Protein AF-A0A7C5MTH4-F1 (afdb_monomer_lite)

Structure (mmCIF, N/CA/C/O backbone):
data_AF-A0A7C5MTH4-F1
#
_entry.id   AF-A0A7C5MTH4-F1
#
loop_
_atom_site.group_PDB
_atom_site.id
_atom_site.type_symbol
_atom_site.label_atom_id
_atom_site.label_alt_id
_atom_site.label_comp_id
_atom_site.label_asym_id
_atom_site.label_entity_id
_atom_site.label_seq_id
_atom_site.pdbx_PDB_ins_code
_atom_site.Cartn_x
_atom_site.Cartn_y
_atom_site.Cartn_z
_atom_site.occupancy
_atom_site.B_iso_or_equiv
_atom_site.auth_seq_id
_atom_site.auth_comp_id
_atom_site.auth_asym_id
_atom_site.auth_atom_id
_atom_site.pdbx_PDB_model_num
ATOM 1 N N . MET A 1 1 ? -13.344 -6.282 28.929 1.00 48.97 1 MET A N 1
ATOM 2 C CA . MET A 1 1 ? -14.121 -6.049 27.690 1.00 48.97 1 MET A CA 1
ATOM 3 C C . MET A 1 1 ? -13.525 -6.886 26.575 1.00 48.97 1 MET A C 1
ATOM 5 O O . MET A 1 1 ? -12.341 -6.754 26.295 1.00 48.97 1 MET A O 1
ATOM 9 N N . THR A 1 2 ? -14.298 -7.786 25.978 1.00 58.69 2 THR A N 1
ATOM 10 C CA . THR A 1 2 ? -13.871 -8.558 24.809 1.00 58.69 2 THR A CA 1
ATOM 11 C C . THR A 1 2 ? -13.931 -7.657 23.576 1.00 58.69 2 THR A C 1
ATOM 13 O O . THR A 1 2 ? -15.008 -7.257 23.152 1.00 58.69 2 THR A O 1
ATOM 16 N N . GLU A 1 3 ? -12.779 -7.293 23.005 1.00 64.62 3 GLU A N 1
ATOM 17 C CA . GLU A 1 3 ? -12.758 -6.633 21.689 1.00 64.62 3 GLU A CA 1
ATOM 18 C C . GLU A 1 3 ? -13.566 -7.457 20.670 1.00 64.62 3 GLU A C 1
ATOM 20 O O . GLU A 1 3 ? -13.317 -8.654 20.496 1.00 64.62 3 GLU A O 1
ATOM 25 N N . HIS A 1 4 ? -14.517 -6.811 19.993 1.00 84.12 4 HIS A N 1
ATOM 26 C CA . HIS A 1 4 ? -15.330 -7.443 18.960 1.00 84.12 4 HIS A CA 1
ATOM 27 C C . HIS A 1 4 ? -14.466 -7.903 17.775 1.00 84.12 4 HIS A C 1
ATOM 29 O O . HIS A 1 4 ? -13.534 -7.212 17.357 1.00 84.12 4 HIS A O 1
ATOM 35 N N . LEU A 1 5 ? -14.798 -9.066 17.204 1.00 90.12 5 LEU A N 1
ATOM 36 C CA . LEU A 1 5 ? -14.034 -9.703 16.123 1.00 90.12 5 LEU A CA 1
ATOM 37 C C . LEU A 1 5 ? -13.705 -8.760 14.942 1.00 90.12 5 LEU A C 1
ATOM 39 O O . LEU A 1 5 ? -12.541 -8.733 14.546 1.00 90.12 5 LEU A O 1
ATOM 43 N N . PRO A 1 6 ? -14.636 -7.936 14.408 1.00 92.00 6 PRO A N 1
ATOM 44 C CA . PRO A 1 6 ? -14.322 -7.029 13.298 1.00 92.00 6 PRO A CA 1
ATOM 45 C C . PRO A 1 6 ? -13.245 -5.995 13.637 1.00 92.00 6 PRO A C 1
ATOM 47 O O . PRO A 1 6 ? -12.410 -5.682 12.792 1.00 92.00 6 PRO A O 1
ATOM 50 N N . HIS A 1 7 ? -13.224 -5.501 14.880 1.00 92.12 7 HIS A N 1
ATOM 51 C CA . HIS A 1 7 ? -12.193 -4.572 15.335 1.00 92.12 7 HIS A CA 1
ATOM 52 C C . HIS A 1 7 ? -10.824 -5.260 15.365 1.00 92.12 7 HIS A C 1
ATOM 54 O O . HIS A 1 7 ? -9.868 -4.738 14.790 1.00 92.12 7 HIS A O 1
ATOM 60 N N . ARG A 1 8 ? -10.736 -6.468 15.936 1.00 93.38 8 ARG A N 1
ATOM 61 C CA . ARG A 1 8 ? -9.487 -7.251 15.935 1.00 93.38 8 ARG A CA 1
ATOM 62 C C . ARG A 1 8 ? -8.977 -7.501 14.522 1.00 93.38 8 ARG A C 1
ATOM 64 O O . ARG A 1 8 ? -7.798 -7.293 14.256 1.00 93.38 8 ARG A O 1
ATOM 71 N N . LEU A 1 9 ? -9.866 -7.901 13.612 1.00 96.19 9 LEU A N 1
ATOM 72 C CA . LEU A 1 9 ? -9.512 -8.149 12.215 1.00 96.19 9 LEU A CA 1
ATOM 73 C C . LEU A 1 9 ? -9.018 -6.879 11.517 1.00 96.19 9 LEU A C 1
ATOM 75 O O . LEU A 1 9 ? -8.016 -6.943 10.809 1.00 96.19 9 LEU A O 1
ATOM 79 N N . LEU A 1 10 ? -9.659 -5.726 11.743 1.00 95.94 10 LEU A N 1
ATOM 80 C CA . LEU A 1 10 ? -9.213 -4.449 11.180 1.00 95.94 10 LEU A CA 1
ATOM 81 C C . LEU A 1 10 ? -7.822 -4.086 11.697 1.00 95.94 10 LEU A C 1
ATOM 83 O O . LEU A 1 10 ? -6.934 -3.766 10.913 1.00 95.94 10 LEU A O 1
ATOM 87 N N . LYS A 1 11 ? -7.617 -4.198 13.009 1.00 96.38 11 LYS A N 1
ATOM 88 C CA . LYS A 1 11 ? -6.342 -3.908 13.663 1.00 96.38 11 LYS A CA 1
ATOM 89 C C . LYS A 1 11 ? -5.215 -4.800 13.146 1.00 96.38 11 LYS A C 1
ATOM 91 O O . LYS A 1 11 ? -4.170 -4.282 12.764 1.00 96.38 11 LYS A O 1
ATOM 96 N N . ILE A 1 12 ? -5.437 -6.114 13.081 1.00 97.25 12 ILE A N 1
ATOM 97 C CA . ILE A 1 12 ? -4.463 -7.074 12.539 1.00 97.25 12 ILE A CA 1
ATOM 98 C C . ILE A 1 12 ? -4.166 -6.752 11.074 1.00 97.25 12 ILE A C 1
ATOM 100 O O . ILE A 1 12 ? -3.002 -6.641 10.709 1.00 97.25 12 ILE A O 1
ATOM 104 N N . THR A 1 13 ? -5.200 -6.521 10.259 1.00 97.38 13 THR A N 1
ATOM 105 C CA . THR A 1 13 ? -5.041 -6.186 8.834 1.00 97.38 13 THR A CA 1
ATOM 106 C C . THR A 1 13 ? -4.178 -4.936 8.648 1.00 97.38 13 THR A C 1
ATOM 108 O O . THR A 1 13 ? -3.268 -4.938 7.823 1.00 97.38 13 THR A O 1
ATOM 111 N N . LEU A 1 14 ? -4.418 -3.877 9.431 1.00 97.44 14 LEU A N 1
ATOM 112 C CA . LEU A 1 14 ? -3.634 -2.643 9.350 1.00 97.44 14 LEU A CA 1
ATOM 113 C C . LEU A 1 14 ? -2.191 -2.850 9.834 1.00 97.44 14 LEU A C 1
ATOM 115 O O . LEU A 1 14 ? -1.268 -2.379 9.180 1.00 97.44 14 LEU A O 1
ATOM 119 N N . TRP A 1 15 ? -1.956 -3.602 10.914 1.00 98.25 15 TRP A N 1
ATOM 120 C CA . TRP A 1 15 ? -0.588 -3.928 11.345 1.00 98.25 15 TRP A CA 1
ATOM 121 C C . TRP A 1 15 ? 0.172 -4.769 10.316 1.00 98.25 15 TRP A C 1
ATOM 123 O O . TRP A 1 15 ? 1.335 -4.480 10.033 1.00 98.25 15 TRP A O 1
ATOM 133 N N . SER A 1 16 ? -0.479 -5.761 9.705 1.00 97.69 16 SER A N 1
ATOM 134 C CA . SER A 1 16 ? 0.101 -6.540 8.607 1.00 97.69 16 SER A CA 1
ATOM 135 C C . SER A 1 16 ? 0.430 -5.658 7.403 1.00 97.69 16 SER A C 1
ATOM 137 O O . SER A 1 16 ? 1.495 -5.807 6.810 1.00 97.69 16 SER A O 1
ATOM 139 N N . LEU A 1 17 ? -0.438 -4.700 7.069 1.00 96.81 17 LEU A N 1
ATOM 140 C CA . LEU A 1 17 ? -0.203 -3.754 5.982 1.00 96.81 17 LEU A CA 1
ATOM 141 C C . LEU A 1 17 ? 0.952 -2.786 6.290 1.00 96.81 17 LEU A C 1
ATOM 143 O O . LEU A 1 17 ? 1.765 -2.506 5.412 1.00 96.81 17 LEU A O 1
ATOM 147 N N . ALA A 1 18 ? 1.076 -2.319 7.533 1.00 98.12 18 ALA A N 1
ATOM 148 C CA . ALA A 1 18 ? 2.213 -1.509 7.965 1.00 98.12 18 ALA A CA 1
ATOM 149 C C . ALA A 1 18 ? 3.537 -2.278 7.828 1.00 98.12 18 ALA A C 1
ATOM 151 O O . ALA A 1 18 ? 4.502 -1.755 7.272 1.00 98.12 18 ALA A O 1
ATOM 152 N N . ALA A 1 19 ? 3.565 -3.540 8.269 1.00 98.25 19 ALA A N 1
ATOM 153 C CA . ALA A 1 19 ? 4.727 -4.410 8.104 1.00 98.25 19 ALA A CA 1
ATOM 154 C C . ALA A 1 19 ? 5.051 -4.654 6.621 1.00 98.25 19 ALA A C 1
ATOM 156 O O . ALA A 1 19 ? 6.212 -4.590 6.228 1.00 98.25 19 ALA A O 1
ATOM 157 N N . TYR A 1 20 ? 4.037 -4.865 5.781 1.00 96.31 20 TYR A N 1
ATOM 158 C CA . TYR A 1 20 ? 4.211 -5.017 4.337 1.00 96.31 20 TYR A CA 1
ATOM 159 C C . TYR A 1 20 ? 4.858 -3.782 3.691 1.00 96.31 20 TYR A C 1
ATOM 161 O O . TYR A 1 20 ? 5.833 -3.923 2.957 1.00 96.31 20 TYR A O 1
ATOM 169 N N . PHE A 1 21 ? 4.396 -2.568 4.007 1.00 97.25 21 PHE A N 1
ATOM 170 C CA . PHE A 1 21 ? 5.015 -1.342 3.490 1.00 97.25 21 PHE A CA 1
ATOM 171 C C . PHE A 1 21 ? 6.439 -1.120 4.008 1.00 97.25 21 PHE A C 1
ATOM 173 O O . PHE A 1 21 ? 7.292 -0.637 3.264 1.00 97.25 21 PHE A O 1
ATOM 180 N N . LEU A 1 22 ? 6.729 -1.524 5.248 1.00 98.19 22 LEU A N 1
ATOM 181 C CA . LEU A 1 22 ? 8.096 -1.518 5.764 1.00 98.19 22 LEU A CA 1
ATOM 182 C C . LEU A 1 22 ? 8.992 -2.470 4.957 1.00 98.19 22 LEU A C 1
ATOM 184 O O . LEU A 1 22 ? 10.107 -2.104 4.597 1.00 98.19 22 LEU A O 1
ATOM 188 N N . LEU A 1 23 ? 8.500 -3.663 4.620 1.00 97.19 23 LEU A N 1
ATOM 189 C CA . LEU A 1 23 ? 9.234 -4.617 3.787 1.00 97.19 23 LEU A CA 1
ATOM 190 C C . LEU A 1 23 ? 9.439 -4.104 2.356 1.00 97.19 23 LEU A C 1
ATOM 192 O O . LEU A 1 23 ? 10.537 -4.256 1.831 1.00 97.19 23 LEU A O 1
ATOM 196 N N . ILE A 1 24 ? 8.444 -3.441 1.752 1.00 96.06 24 ILE A N 1
ATOM 197 C CA . ILE A 1 24 ? 8.609 -2.743 0.462 1.00 96.06 24 ILE A CA 1
ATOM 198 C C . ILE A 1 24 ? 9.723 -1.700 0.566 1.00 96.06 24 ILE A C 1
ATOM 200 O O . ILE A 1 24 ? 10.617 -1.648 -0.278 1.00 96.06 24 ILE A O 1
ATOM 204 N N . SER A 1 25 ? 9.696 -0.879 1.619 1.00 97.19 25 SER A N 1
ATOM 205 C CA . SER A 1 25 ? 10.720 0.139 1.853 1.00 97.19 25 SER A CA 1
ATOM 206 C C . SER A 1 25 ? 12.120 -0.471 1.898 1.00 97.19 25 SER A C 1
ATOM 208 O O . SER A 1 25 ? 13.043 0.059 1.274 1.00 97.19 25 SER A O 1
ATOM 210 N N . LEU A 1 26 ? 12.275 -1.587 2.615 1.00 97.12 26 LEU A N 1
ATOM 211 C CA . LEU A 1 26 ? 13.540 -2.309 2.715 1.00 97.12 26 LEU A CA 1
ATOM 212 C C . LEU A 1 26 ? 13.962 -2.922 1.373 1.00 97.12 26 LEU A C 1
ATOM 214 O O . LEU A 1 26 ? 15.122 -2.792 1.001 1.00 97.12 26 LEU A O 1
ATOM 218 N N . ALA A 1 27 ? 13.033 -3.517 0.623 1.00 95.44 27 ALA A N 1
ATOM 219 C CA . ALA A 1 27 ? 13.315 -4.098 -0.687 1.00 95.44 27 ALA A CA 1
ATOM 220 C C . ALA A 1 27 ? 13.801 -3.045 -1.699 1.00 95.44 27 ALA A C 1
ATOM 222 O O . ALA A 1 27 ? 14.762 -3.289 -2.428 1.00 95.44 27 ALA A O 1
ATOM 223 N N . HIS A 1 28 ? 13.192 -1.856 -1.721 1.00 95.25 28 HIS A N 1
ATOM 224 C CA . HIS A 1 28 ? 13.622 -0.783 -2.620 1.00 95.25 28 HIS A CA 1
ATOM 225 C C . HIS A 1 28 ? 14.962 -0.160 -2.200 1.00 95.25 28 HIS A C 1
ATOM 227 O O . HIS A 1 28 ? 15.810 0.063 -3.061 1.00 95.25 28 HIS A O 1
ATOM 233 N N . ILE A 1 29 ? 15.222 0.075 -0.904 1.00 95.50 29 ILE A N 1
ATOM 234 C CA . ILE A 1 29 ? 16.518 0.653 -0.491 1.00 95.50 29 ILE A CA 1
ATOM 235 C C . ILE A 1 29 ? 17.686 -0.314 -0.719 1.00 95.50 29 ILE A C 1
ATOM 237 O O . ILE A 1 29 ? 18.796 0.132 -1.006 1.00 95.50 29 ILE A O 1
ATOM 241 N N . SER A 1 30 ? 17.440 -1.626 -0.626 1.00 94.38 30 SER A N 1
ATOM 242 C CA . SER A 1 30 ? 18.433 -2.664 -0.917 1.00 94.38 30 SER A CA 1
ATOM 243 C C . SER A 1 30 ? 18.526 -3.027 -2.403 1.00 94.38 30 SER A C 1
ATOM 245 O O . SER A 1 30 ? 19.405 -3.802 -2.777 1.00 94.38 30 SER A O 1
ATOM 247 N N . GLY A 1 31 ? 17.625 -2.517 -3.252 1.00 90.19 31 GLY A N 1
ATOM 248 C CA . GLY A 1 31 ? 17.533 -2.890 -4.668 1.00 90.19 31 GLY A CA 1
ATOM 249 C C . GLY A 1 31 ? 17.114 -4.349 -4.900 1.00 90.19 31 GLY A C 1
ATOM 250 O O . GLY A 1 31 ? 17.376 -4.913 -5.961 1.00 90.19 31 GLY A O 1
ATOM 251 N N . THR A 1 32 ? 16.494 -4.998 -3.910 1.00 90.88 32 THR A N 1
ATOM 252 C CA . THR A 1 32 ? 16.091 -6.405 -3.998 1.00 90.88 32 THR A CA 1
ATOM 253 C C . THR A 1 32 ? 14.748 -6.535 -4.716 1.00 90.88 32 THR A C 1
ATOM 255 O O . THR A 1 32 ? 13.689 -6.313 -4.134 1.00 90.88 32 THR A O 1
ATOM 258 N N . LYS A 1 33 ? 14.787 -6.957 -5.983 1.00 87.75 33 LYS A N 1
ATOM 259 C CA . LYS A 1 33 ? 13.614 -7.116 -6.859 1.00 87.75 33 LYS A CA 1
ATOM 260 C C . LYS A 1 33 ? 12.820 -8.395 -6.567 1.00 87.75 33 LYS A C 1
ATOM 262 O O . LYS A 1 33 ? 12.785 -9.324 -7.371 1.00 87.75 33 LYS A O 1
ATOM 267 N N . LEU A 1 34 ? 12.193 -8.453 -5.394 1.00 86.12 34 LEU A N 1
ATOM 268 C CA . LEU A 1 34 ? 11.284 -9.540 -5.027 1.00 86.12 34 LEU A CA 1
ATOM 269 C C . LEU A 1 34 ? 9.871 -9.263 -5.561 1.00 86.12 34 LEU A C 1
ATOM 271 O O . LEU A 1 34 ? 9.335 -8.179 -5.306 1.00 86.12 34 LEU A O 1
ATOM 275 N N . PRO A 1 35 ? 9.223 -10.234 -6.234 1.00 83.00 35 PRO A N 1
ATOM 276 C CA . PRO A 1 35 ? 7.805 -10.134 -6.556 1.00 83.00 35 PRO A CA 1
ATOM 277 C C . PRO A 1 35 ? 6.985 -9.793 -5.302 1.00 83.00 35 PRO A C 1
ATOM 279 O O . PRO A 1 35 ? 7.300 -10.258 -4.207 1.00 83.00 35 PRO A O 1
ATOM 282 N N . LEU A 1 36 ? 5.933 -8.986 -5.464 1.00 81.19 36 LEU A N 1
ATOM 283 C CA . LEU A 1 36 ? 5.073 -8.429 -4.401 1.00 81.19 36 LEU A CA 1
ATOM 284 C C . LEU A 1 36 ? 5.705 -7.322 -3.545 1.00 81.19 36 LEU A C 1
ATOM 286 O O . LEU A 1 36 ? 5.019 -6.349 -3.254 1.00 81.19 36 LEU A O 1
ATOM 290 N N . LEU A 1 37 ? 6.977 -7.429 -3.159 1.00 82.75 37 LEU A N 1
ATOM 291 C CA . LEU A 1 37 ? 7.651 -6.399 -2.348 1.00 82.75 37 LEU A CA 1
ATOM 292 C C . LEU A 1 37 ? 8.271 -5.273 -3.182 1.00 82.75 37 LEU A C 1
ATOM 294 O O . LEU A 1 37 ? 8.647 -4.240 -2.638 1.00 82.75 37 LEU A O 1
ATOM 298 N N . PHE A 1 38 ? 8.358 -5.466 -4.494 1.00 82.12 38 PHE A N 1
ATOM 299 C CA . PHE A 1 38 ? 8.877 -4.489 -5.435 1.00 82.12 38 PHE A CA 1
ATOM 300 C C . PHE A 1 38 ? 7.813 -4.246 -6.508 1.00 82.12 38 PHE A C 1
ATOM 302 O O . PHE A 1 38 ? 7.428 -5.158 -7.244 1.00 82.12 38 PHE A O 1
ATOM 309 N N . VAL A 1 39 ? 7.270 -3.030 -6.559 1.00 77.50 39 VAL A N 1
ATOM 310 C CA . VAL A 1 39 ? 6.258 -2.676 -7.566 1.00 77.50 39 VAL A CA 1
ATOM 311 C C . VAL A 1 39 ? 6.949 -2.626 -8.926 1.00 77.50 39 VAL A C 1
ATOM 313 O O . VAL A 1 39 ? 8.007 -2.015 -9.042 1.00 77.50 39 VAL A O 1
ATOM 316 N N . TYR A 1 40 ? 6.372 -3.284 -9.935 1.00 85.25 40 TYR A N 1
ATOM 317 C CA . TYR A 1 40 ? 6.996 -3.430 -11.256 1.00 85.25 40 TYR A CA 1
ATOM 318 C C . TYR A 1 40 ? 8.388 -4.086 -11.192 1.00 85.25 40 TYR A C 1
ATOM 320 O O . TYR A 1 40 ? 9.345 -3.611 -11.795 1.00 85.25 40 TYR A O 1
ATOM 328 N N . PHE A 1 41 ? 8.517 -5.174 -10.425 1.00 84.62 41 PHE A N 1
ATOM 329 C CA . PHE A 1 41 ? 9.800 -5.823 -10.121 1.00 84.62 41 PHE A CA 1
ATOM 330 C C . PHE A 1 41 ? 10.650 -6.215 -11.344 1.00 84.62 41 PHE A C 1
ATOM 332 O O . PHE A 1 41 ? 11.875 -6.216 -11.246 1.00 84.62 41 PHE A O 1
ATOM 339 N N . ASP A 1 42 ? 10.038 -6.536 -12.486 1.00 87.25 42 ASP A N 1
ATOM 340 C CA . ASP A 1 42 ? 10.715 -6.868 -13.748 1.00 87.25 42 ASP A CA 1
ATOM 341 C C . ASP A 1 42 ? 10.841 -5.672 -14.714 1.00 87.25 42 ASP A C 1
ATOM 343 O O . ASP A 1 42 ? 11.381 -5.820 -15.808 1.00 87.25 42 ASP A O 1
ATOM 347 N N . VAL A 1 43 ? 10.452 -4.463 -14.288 1.00 89.81 43 VAL A N 1
ATOM 348 C CA . VAL A 1 43 ? 10.714 -3.208 -15.007 1.00 89.81 43 VAL A CA 1
ATOM 349 C C . VAL A 1 43 ? 12.045 -2.600 -14.532 1.00 89.81 43 VAL A C 1
ATOM 351 O O . VAL A 1 43 ? 12.340 -2.585 -13.327 1.00 89.81 43 VAL A O 1
ATOM 354 N N . PRO A 1 44 ? 12.904 -2.106 -15.444 1.00 90.19 44 PRO A N 1
ATOM 355 C CA . PRO A 1 44 ? 14.112 -1.377 -15.069 1.00 90.19 44 PRO A CA 1
ATOM 356 C C . PRO A 1 44 ? 13.798 -0.126 -14.231 1.00 90.19 44 PRO A C 1
ATOM 358 O O . PRO A 1 44 ? 12.923 0.663 -14.578 1.00 90.19 44 PRO A O 1
ATOM 361 N N . SER A 1 45 ? 14.544 0.073 -13.143 1.00 90.62 45 SER A N 1
ATOM 362 C CA . SER A 1 45 ? 14.438 1.226 -12.241 1.00 90.62 45 SER A CA 1
ATOM 363 C C . SER A 1 45 ? 15.828 1.802 -11.982 1.00 90.62 45 SER A C 1
ATOM 365 O O . SER A 1 45 ? 16.834 1.090 -12.029 1.00 90.62 45 SER A O 1
ATOM 367 N N . THR A 1 46 ? 15.900 3.106 -11.724 1.00 93.12 46 THR A N 1
ATOM 368 C CA . THR A 1 46 ? 17.141 3.749 -11.274 1.00 93.12 46 THR A CA 1
ATOM 369 C C . THR A 1 46 ? 17.239 3.719 -9.751 1.00 93.12 46 THR A C 1
ATOM 371 O O . THR A 1 46 ? 16.235 3.830 -9.050 1.00 93.12 46 THR A O 1
ATOM 374 N N . VAL A 1 47 ? 18.466 3.697 -9.219 1.00 94.62 47 VAL A N 1
ATOM 375 C CA . VAL A 1 47 ? 18.719 3.769 -7.764 1.00 94.62 47 VAL A CA 1
ATOM 376 C C . VAL A 1 47 ? 18.058 4.997 -7.125 1.00 94.62 47 VAL A C 1
ATOM 378 O O . VAL A 1 47 ? 17.603 4.949 -5.984 1.00 94.62 47 VAL A O 1
ATOM 381 N N . TYR A 1 48 ? 17.994 6.115 -7.852 1.00 95.69 48 TYR A N 1
ATOM 382 C CA . TYR A 1 48 ? 17.323 7.324 -7.383 1.00 95.69 48 TYR A CA 1
ATOM 383 C C . TYR A 1 48 ? 15.810 7.119 -7.216 1.00 95.69 48 TYR A C 1
ATOM 385 O O . TYR A 1 48 ? 15.264 7.467 -6.169 1.00 95.69 48 TYR A O 1
ATOM 393 N N . GLN A 1 49 ? 15.147 6.506 -8.202 1.00 93.31 49 GLN A N 1
ATOM 394 C CA . GLN A 1 49 ? 13.722 6.167 -8.118 1.00 93.31 49 GLN A CA 1
ATOM 395 C C . GLN A 1 49 ? 13.445 5.209 -6.958 1.00 93.31 49 GLN A C 1
ATOM 397 O O . GLN A 1 49 ? 12.519 5.442 -6.185 1.00 93.31 49 GLN A O 1
ATOM 402 N N . ASP A 1 50 ? 14.283 4.190 -6.777 1.00 94.69 50 ASP A N 1
ATOM 403 C CA . ASP A 1 50 ? 14.109 3.217 -5.697 1.00 94.69 50 ASP A CA 1
ATOM 404 C C . ASP A 1 50 ? 14.253 3.850 -4.308 1.00 94.69 50 ASP A C 1
ATOM 406 O O . ASP A 1 50 ? 13.470 3.559 -3.405 1.00 94.69 50 ASP A O 1
ATOM 410 N N . ARG A 1 51 ? 15.169 4.809 -4.131 1.00 96.12 51 ARG A N 1
ATOM 411 C CA . ARG A 1 51 ? 15.271 5.584 -2.881 1.00 96.12 51 ARG A CA 1
ATOM 412 C C . ARG A 1 51 ? 14.010 6.398 -2.597 1.00 96.12 51 ARG A C 1
ATOM 414 O O . ARG A 1 51 ? 13.578 6.461 -1.448 1.00 96.12 51 ARG A O 1
ATOM 421 N N . ILE A 1 52 ? 13.413 7.000 -3.625 1.00 96.31 52 ILE A N 1
ATOM 422 C CA . ILE A 1 52 ? 12.155 7.745 -3.490 1.00 96.31 52 ILE A CA 1
ATOM 423 C C . ILE A 1 52 ? 11.016 6.803 -3.090 1.00 96.31 52 ILE A C 1
ATOM 425 O O . ILE A 1 52 ? 10.288 7.094 -2.141 1.00 96.31 52 ILE A O 1
ATOM 429 N N . ILE A 1 53 ? 10.874 5.665 -3.776 1.00 94.56 53 ILE A N 1
ATOM 430 C CA . ILE A 1 53 ? 9.832 4.678 -3.464 1.00 94.56 53 ILE A CA 1
ATOM 431 C C . ILE A 1 53 ? 10.017 4.147 -2.043 1.00 94.56 53 ILE A C 1
ATOM 433 O O . ILE A 1 53 ? 9.047 4.071 -1.294 1.00 94.56 53 ILE A O 1
ATOM 437 N N . SER A 1 54 ? 11.256 3.854 -1.643 1.00 96.69 54 SER A N 1
ATOM 438 C CA . SER A 1 54 ? 11.583 3.430 -0.284 1.00 96.69 54 SER A CA 1
ATOM 439 C C . SER A 1 54 ? 11.145 4.462 0.758 1.00 96.69 54 SER A C 1
ATOM 441 O O . SER A 1 54 ? 10.404 4.129 1.683 1.00 96.69 54 SER A O 1
ATOM 443 N N . PHE A 1 55 ? 11.509 5.734 0.566 1.00 97.75 55 PHE A N 1
ATOM 444 C CA . PHE A 1 55 ? 11.111 6.823 1.459 1.00 97.75 55 PHE A CA 1
ATOM 445 C C . PHE A 1 55 ? 9.584 6.937 1.597 1.00 97.75 55 PHE A C 1
ATOM 447 O O . PHE A 1 55 ? 9.064 7.016 2.712 1.00 97.75 55 PHE A O 1
ATOM 454 N N . PHE A 1 56 ? 8.846 6.885 0.483 1.00 96.75 56 PHE A N 1
ATOM 455 C CA . PHE A 1 56 ? 7.384 6.929 0.523 1.00 96.75 56 PHE A CA 1
ATOM 456 C C . PHE A 1 56 ? 6.774 5.684 1.171 1.00 96.75 56 PHE A C 1
ATOM 458 O O . PHE A 1 56 ? 5.849 5.815 1.972 1.00 96.75 56 PHE A O 1
ATOM 465 N N . ALA A 1 57 ? 7.283 4.487 0.870 1.00 96.88 57 AL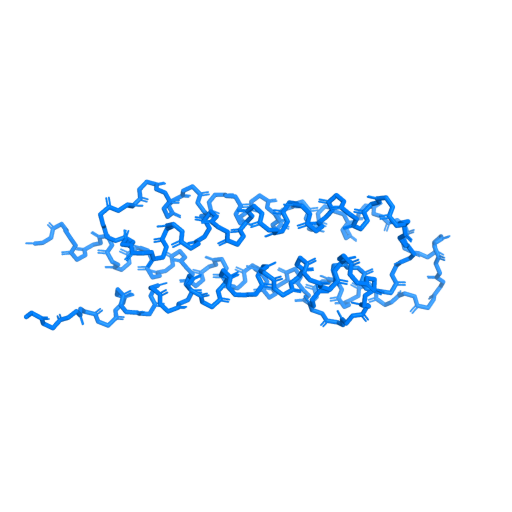A A N 1
ATOM 466 C CA . ALA A 1 57 ? 6.817 3.237 1.466 1.00 96.88 57 ALA A CA 1
ATOM 467 C C . ALA A 1 57 ? 7.039 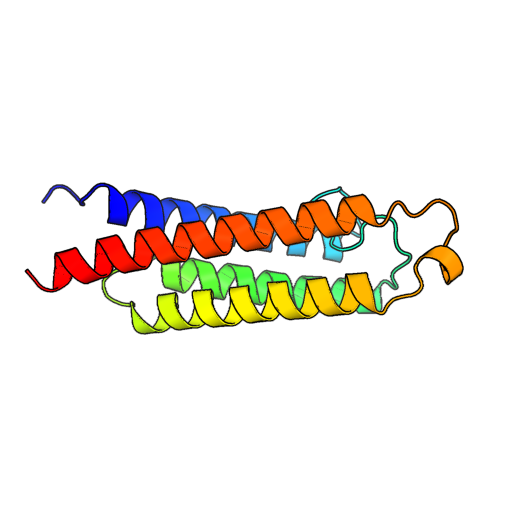3.218 2.986 1.00 96.88 57 ALA A C 1
ATOM 469 O O . ALA A 1 57 ? 6.158 2.791 3.731 1.00 96.88 57 ALA A O 1
ATOM 470 N N . LEU A 1 58 ? 8.158 3.764 3.469 1.00 98.31 58 LEU A N 1
ATOM 471 C CA . LEU A 1 58 ? 8.397 3.941 4.900 1.00 98.31 58 LEU A CA 1
ATOM 472 C C . LEU A 1 58 ? 7.366 4.889 5.528 1.00 98.31 58 LEU A C 1
ATOM 474 O O . LEU A 1 58 ? 6.800 4.585 6.579 1.00 98.31 58 LEU A O 1
ATOM 478 N N . GLY A 1 59 ? 7.075 6.010 4.862 1.00 97.56 59 GLY A N 1
ATOM 479 C CA . GLY A 1 59 ? 6.006 6.925 5.269 1.00 97.56 59 GLY A CA 1
ATOM 480 C C . GLY A 1 59 ? 4.645 6.225 5.362 1.00 97.56 59 GLY A C 1
ATOM 481 O O . GLY A 1 59 ? 3.944 6.371 6.365 1.00 97.56 59 GLY A O 1
ATOM 482 N N . TRP A 1 60 ? 4.306 5.394 4.371 1.00 96.38 60 TRP A N 1
ATOM 483 C CA . TRP A 1 60 ? 3.100 4.560 4.382 1.00 96.38 60 TRP A CA 1
ATOM 484 C C . TRP A 1 60 ? 3.072 3.582 5.554 1.00 96.38 60 TRP A C 1
ATOM 486 O O . TRP A 1 60 ? 2.039 3.465 6.213 1.00 96.38 60 TRP A O 1
ATOM 496 N N . ALA A 1 61 ? 4.192 2.925 5.862 1.00 98.12 61 ALA A N 1
ATOM 497 C CA . ALA A 1 61 ? 4.284 1.999 6.986 1.00 98.12 61 ALA A CA 1
ATOM 498 C C . ALA A 1 61 ? 3.898 2.682 8.309 1.00 98.12 61 ALA A C 1
ATOM 500 O O . ALA A 1 61 ? 3.040 2.184 9.039 1.00 98.12 61 ALA A O 1
ATOM 501 N N . PHE A 1 62 ? 4.459 3.863 8.588 1.00 98.00 62 PHE A N 1
ATOM 502 C CA . PHE A 1 62 ? 4.143 4.623 9.801 1.00 98.00 62 PHE A CA 1
ATOM 503 C C . PHE A 1 62 ? 2.734 5.221 9.796 1.00 98.00 62 PHE A C 1
ATOM 505 O O . PHE A 1 62 ? 2.065 5.238 10.835 1.00 98.00 62 PHE A O 1
ATOM 512 N N . PHE A 1 63 ? 2.254 5.681 8.640 1.00 96.25 63 PHE A N 1
ATOM 513 C CA . PHE A 1 63 ? 0.899 6.207 8.504 1.00 96.25 63 PHE A CA 1
ATOM 514 C C . PHE A 1 63 ? -0.150 5.125 8.801 1.00 96.25 63 PHE A C 1
ATOM 516 O O . PHE A 1 63 ? -1.058 5.337 9.610 1.00 96.25 63 PHE A O 1
ATOM 523 N N . VAL A 1 64 ? 0.027 3.925 8.239 1.00 97.00 64 VAL A N 1
ATOM 524 C CA . VAL A 1 64 ? -0.836 2.767 8.506 1.00 97.00 64 VAL A CA 1
ATOM 525 C C . VAL A 1 64 ? -0.698 2.305 9.960 1.00 97.00 64 VAL A C 1
ATOM 527 O O . VAL A 1 64 ? -1.715 2.069 10.611 1.00 97.00 64 VAL A O 1
ATOM 530 N N . ALA A 1 65 ? 0.522 2.226 10.505 1.00 97.81 65 ALA A N 1
ATOM 531 C CA . ALA A 1 65 ? 0.760 1.827 11.897 1.00 97.81 65 ALA A CA 1
ATOM 532 C C . ALA A 1 65 ? 0.065 2.765 12.898 1.00 97.81 65 ALA A C 1
ATOM 534 O O . ALA A 1 65 ? -0.523 2.309 13.881 1.00 97.81 65 ALA A O 1
ATOM 535 N N . THR A 1 66 ? 0.066 4.073 12.623 1.00 96.38 66 THR A N 1
ATOM 536 C CA . THR A 1 66 ? -0.674 5.060 13.425 1.00 96.38 66 THR A CA 1
ATOM 537 C C . THR A 1 66 ? -2.172 4.756 13.425 1.00 96.38 66 THR A C 1
ATOM 539 O O . THR A 1 66 ? -2.792 4.727 14.488 1.00 96.38 66 THR A O 1
ATOM 542 N N . GLY A 1 67 ? -2.744 4.444 12.257 1.00 94.12 67 GLY A N 1
ATOM 543 C CA . GLY A 1 67 ? -4.139 4.008 12.138 1.00 94.12 67 GLY A CA 1
ATOM 544 C C . GLY A 1 67 ? -4.427 2.663 12.814 1.00 94.12 67 GLY A C 1
ATOM 545 O O . GLY A 1 67 ? -5.522 2.459 13.331 1.00 94.12 67 GLY A O 1
ATOM 546 N N . ALA A 1 68 ? -3.444 1.761 12.854 1.00 95.50 68 ALA A N 1
ATOM 547 C CA . ALA A 1 68 ? -3.552 0.433 13.453 1.00 95.50 68 ALA A CA 1
ATOM 548 C C . ALA A 1 68 ? -3.497 0.440 14.991 1.00 95.50 68 ALA A C 1
ATOM 550 O O . ALA A 1 68 ? -3.969 -0.503 15.632 1.00 95.50 68 ALA A O 1
ATOM 551 N N . LYS A 1 69 ? -2.906 1.473 15.606 1.00 94.56 69 LYS A N 1
ATOM 552 C CA . LYS A 1 69 ? -2.747 1.559 17.068 1.00 94.56 69 LYS A CA 1
ATOM 553 C C . LYS A 1 69 ? -4.100 1.557 17.783 1.00 94.56 69 LYS A C 1
ATOM 555 O O . LYS A 1 69 ? -4.302 0.763 18.703 1.00 94.56 69 LYS A O 1
ATOM 560 N N . ASP A 1 70 ? -5.015 2.403 17.315 1.00 90.31 70 ASP A N 1
ATOM 561 C CA . ASP A 1 70 ? -6.399 2.473 17.787 1.00 90.31 70 ASP A CA 1
ATOM 562 C C . ASP A 1 70 ? -7.349 2.869 16.636 1.00 90.31 70 ASP A C 1
ATOM 564 O O . ASP A 1 70 ? -7.662 4.052 16.460 1.00 90.31 70 ASP A O 1
ATOM 568 N N . PRO A 1 71 ? -7.794 1.895 15.819 1.00 89.44 71 PRO A N 1
ATOM 569 C CA . PRO A 1 71 ? -8.650 2.159 14.663 1.00 89.44 71 PRO A CA 1
ATOM 570 C C . PRO A 1 71 ? -10.024 2.734 15.034 1.00 89.44 71 PRO A C 1
ATOM 572 O O . PRO A 1 71 ? -10.606 3.478 14.244 1.00 89.44 71 PRO A O 1
ATOM 575 N N . LEU A 1 72 ? -10.544 2.394 16.221 1.00 87.56 72 LEU A N 1
ATOM 576 C CA . LEU A 1 72 ? -11.856 2.832 16.701 1.00 87.56 72 LEU A CA 1
ATOM 577 C C . LEU A 1 72 ? -11.859 4.313 17.068 1.00 87.56 72 LEU A C 1
ATOM 579 O O . LEU A 1 72 ? -12.744 5.049 16.637 1.00 87.56 72 LEU A O 1
ATOM 583 N N . SER A 1 73 ? -10.850 4.761 17.811 1.00 88.31 73 SER A N 1
ATOM 584 C CA . SER A 1 73 ? -10.731 6.174 18.182 1.00 88.31 73 SER A CA 1
ATOM 585 C C . SER A 1 73 ? -10.323 7.058 16.997 1.00 88.31 73 SER A C 1
ATOM 587 O O . SER A 1 73 ? -10.488 8.274 17.046 1.00 88.31 73 SER A O 1
ATOM 589 N N . ASN A 1 74 ? -9.824 6.464 15.905 1.00 89.69 74 ASN A N 1
ATOM 590 C CA . ASN A 1 74 ? -9.262 7.178 14.756 1.00 89.69 74 ASN A CA 1
ATOM 591 C C . ASN A 1 74 ? -9.975 6.862 13.426 1.00 89.69 74 ASN A C 1
ATOM 593 O O . ASN A 1 74 ? -9.337 6.753 12.377 1.00 89.69 74 ASN A O 1
ATOM 597 N N . LEU A 1 75 ? -11.311 6.767 13.417 1.00 90.69 75 LEU A N 1
ATOM 598 C CA . LEU A 1 75 ? -12.086 6.461 12.198 1.00 90.69 75 LEU A CA 1
ATOM 599 C C . LEU A 1 75 ? -11.811 7.415 11.023 1.00 90.69 75 LEU A C 1
ATOM 601 O O . LEU A 1 75 ? -11.901 7.002 9.865 1.00 90.69 75 LEU A O 1
ATOM 605 N N . ALA A 1 76 ? -11.490 8.685 11.294 1.00 93.50 76 ALA A N 1
ATOM 606 C CA . ALA A 1 76 ? -11.128 9.652 10.257 1.00 93.50 76 ALA A CA 1
ATOM 607 C C . ALA A 1 76 ? -9.812 9.275 9.556 1.00 93.50 76 ALA A C 1
ATOM 609 O O . ALA A 1 76 ? -9.731 9.353 8.330 1.00 93.50 76 ALA A O 1
ATOM 610 N N . LEU A 1 77 ? -8.824 8.806 10.321 1.00 95.06 77 LEU A N 1
ATOM 611 C CA . LEU A 1 77 ? -7.541 8.333 9.808 1.00 95.06 77 LEU A CA 1
ATOM 612 C C . LEU A 1 77 ? -7.710 7.040 9.005 1.00 95.06 77 LEU A C 1
ATOM 614 O O . LEU A 1 77 ? -7.196 6.940 7.896 1.00 95.06 77 LEU A O 1
ATOM 618 N N . VAL A 1 78 ? -8.504 6.084 9.503 1.00 95.38 78 VAL A N 1
ATOM 619 C CA . VAL A 1 78 ? -8.820 4.849 8.758 1.00 95.38 78 VAL A CA 1
ATOM 620 C C . VAL A 1 78 ? -9.541 5.165 7.443 1.00 95.38 78 VAL A C 1
ATOM 622 O O . VAL A 1 78 ? -9.246 4.569 6.410 1.00 95.38 78 VAL A O 1
ATOM 625 N N . ARG A 1 79 ? -10.440 6.155 7.435 1.00 96.38 79 ARG A N 1
ATOM 626 C CA . ARG A 1 79 ? -11.085 6.629 6.203 1.00 96.38 79 ARG A CA 1
ATOM 627 C C . ARG A 1 79 ? -10.085 7.262 5.230 1.00 96.38 79 ARG A C 1
ATOM 629 O O . ARG A 1 79 ? -10.199 7.022 4.032 1.00 96.38 79 ARG A O 1
ATOM 636 N N . ALA A 1 80 ? -9.123 8.043 5.723 1.00 96.88 80 ALA A N 1
ATOM 637 C CA . ALA A 1 80 ? -8.059 8.606 4.892 1.00 96.88 80 ALA A CA 1
ATOM 638 C C . ALA A 1 80 ? -7.178 7.504 4.279 1.00 96.88 80 ALA A C 1
ATOM 640 O O . ALA A 1 80 ? -6.916 7.549 3.082 1.00 96.88 80 ALA A O 1
ATOM 641 N N . LEU A 1 81 ? -6.824 6.476 5.062 1.00 96.75 81 LEU A N 1
ATOM 642 C CA . LEU A 1 81 ? -6.096 5.288 4.597 1.00 96.75 81 LEU A CA 1
ATOM 643 C C . LEU A 1 81 ? -6.842 4.546 3.477 1.00 96.75 81 LEU A C 1
ATOM 645 O O . LEU A 1 81 ? -6.242 4.164 2.474 1.00 96.75 81 LEU A O 1
ATOM 649 N N . ILE A 1 82 ? -8.160 4.370 3.619 1.00 97.56 82 ILE A N 1
ATOM 650 C CA . ILE A 1 82 ? -9.005 3.775 2.572 1.00 97.56 82 ILE A CA 1
ATOM 651 C C . ILE A 1 82 ? -8.994 4.645 1.310 1.00 97.56 82 ILE A C 1
ATOM 653 O O . ILE A 1 82 ? -8.802 4.128 0.212 1.00 97.56 82 ILE A O 1
ATOM 657 N N . ALA A 1 83 ? -9.191 5.959 1.452 1.00 98.06 83 ALA A N 1
ATOM 658 C CA . ALA A 1 83 ? -9.224 6.878 0.315 1.00 98.06 83 ALA A CA 1
ATOM 659 C C . ALA A 1 83 ? -7.896 6.881 -0.452 1.00 98.06 83 ALA A C 1
ATOM 661 O O . ALA A 1 83 ? -7.887 6.825 -1.681 1.00 98.06 83 ALA A O 1
ATOM 662 N N . SER A 1 84 ? -6.770 6.877 0.260 1.00 96.69 84 SER A N 1
ATOM 663 C CA . SER A 1 84 ? -5.462 6.791 -0.376 1.00 96.69 84 SER A CA 1
ATOM 664 C C . SER A 1 84 ? -5.193 5.439 -1.026 1.00 96.69 84 SER A C 1
ATOM 666 O O . SER A 1 84 ? -4.590 5.401 -2.094 1.00 96.69 84 SER A O 1
ATOM 668 N N . ALA A 1 85 ? -5.660 4.336 -0.431 1.00 96.38 85 ALA A N 1
ATOM 669 C CA . ALA A 1 85 ? -5.535 3.009 -1.028 1.00 96.38 85 ALA A CA 1
ATOM 670 C C . ALA A 1 85 ? -6.341 2.900 -2.335 1.00 96.38 85 ALA A C 1
ATOM 672 O O . ALA A 1 85 ? -5.828 2.394 -3.331 1.00 96.38 85 ALA A O 1
ATOM 673 N N . LEU A 1 86 ? -7.556 3.461 -2.376 1.00 98.19 86 LEU A N 1
ATOM 674 C CA . LEU A 1 86 ? -8.342 3.581 -3.610 1.00 98.19 86 LEU A CA 1
ATOM 675 C C . LEU A 1 86 ? -7.610 4.412 -4.671 1.00 98.19 86 LEU A C 1
ATOM 677 O O . LEU A 1 86 ? -7.559 4.010 -5.832 1.00 98.19 86 LEU A O 1
ATOM 681 N N . GLY A 1 87 ? -7.005 5.535 -4.272 1.00 97.75 87 GLY A N 1
ATOM 682 C CA . GLY A 1 87 ? -6.172 6.349 -5.158 1.00 97.75 87 GLY A CA 1
ATOM 683 C C . GLY A 1 87 ? -4.986 5.566 -5.726 1.00 97.75 87 GLY A C 1
ATOM 684 O O . GLY A 1 87 ? -4.764 5.585 -6.932 1.00 97.75 87 GLY A O 1
ATOM 685 N N . ALA A 1 88 ? -4.271 4.814 -4.885 1.00 94.88 88 ALA A N 1
ATOM 686 C CA . ALA A 1 88 ? -3.159 3.971 -5.317 1.00 94.88 88 ALA A CA 1
ATOM 687 C C . ALA A 1 88 ? -3.606 2.895 -6.319 1.00 94.88 88 ALA A C 1
ATOM 689 O O . ALA A 1 88 ? -2.962 2.724 -7.349 1.00 94.88 88 ALA A O 1
ATOM 690 N N . VAL A 1 89 ? -4.732 2.216 -6.069 1.00 97.44 89 VAL A N 1
ATOM 691 C CA . VAL A 1 89 ? -5.306 1.229 -7.002 1.00 97.44 89 VAL A CA 1
ATOM 692 C C . VAL A 1 89 ? -5.662 1.876 -8.343 1.00 97.44 89 VAL A C 1
ATOM 694 O O . VAL A 1 89 ? -5.335 1.318 -9.388 1.00 97.44 89 VAL A O 1
ATOM 697 N N . ALA A 1 90 ? -6.286 3.057 -8.333 1.00 98.19 90 ALA A N 1
ATOM 698 C CA . ALA A 1 90 ? -6.643 3.774 -9.556 1.00 98.19 90 ALA A CA 1
ATOM 699 C C . ALA A 1 90 ? -5.405 4.196 -10.363 1.00 98.19 90 ALA A C 1
ATOM 701 O O . ALA A 1 90 ? -5.370 4.013 -11.578 1.00 98.19 90 ALA A O 1
ATOM 702 N N . VAL A 1 91 ? -4.371 4.710 -9.691 1.00 97.00 91 VAL A N 1
ATOM 703 C CA . VAL A 1 91 ? -3.111 5.106 -10.337 1.00 97.00 91 VAL A CA 1
ATOM 704 C C . VAL A 1 91 ? -2.361 3.890 -10.883 1.00 97.00 91 VAL A C 1
ATOM 706 O O . VAL A 1 91 ? -1.868 3.944 -12.004 1.00 97.00 91 VAL A O 1
ATOM 709 N N . LEU A 1 92 ? -2.313 2.772 -10.152 1.00 95.06 92 LEU A N 1
ATOM 710 C CA . LEU A 1 92 ? -1.714 1.527 -10.649 1.00 95.06 92 LEU A CA 1
ATOM 711 C C . LEU A 1 92 ? -2.452 0.993 -11.876 1.00 95.06 92 LEU A C 1
ATOM 713 O O . LEU A 1 92 ? -1.814 0.628 -12.858 1.00 95.06 92 LEU A O 1
ATOM 717 N N . ALA A 1 93 ? -3.786 0.999 -11.855 1.00 97.44 93 ALA A N 1
ATOM 718 C CA . ALA A 1 93 ? -4.579 0.624 -13.019 1.00 97.44 93 ALA A CA 1
ATOM 719 C C . ALA A 1 93 ? -4.288 1.546 -14.211 1.00 97.44 93 ALA A C 1
ATOM 721 O O . ALA A 1 93 ? -4.077 1.057 -15.317 1.00 97.44 93 ALA A O 1
ATOM 722 N N . TYR A 1 94 ? -4.218 2.863 -13.989 1.00 97.88 94 TYR A N 1
ATOM 723 C CA . TYR A 1 94 ? -3.864 3.827 -15.032 1.00 97.88 94 TYR A CA 1
ATOM 724 C C . TYR A 1 94 ? -2.484 3.535 -15.637 1.00 97.88 94 TYR A C 1
ATOM 726 O O . TYR A 1 94 ? -2.359 3.482 -16.858 1.00 97.88 94 TYR A O 1
ATOM 734 N N . ILE A 1 95 ? -1.464 3.287 -14.809 1.00 95.62 95 ILE A N 1
ATOM 735 C CA . ILE A 1 95 ? -0.116 2.924 -15.277 1.00 95.62 95 ILE A CA 1
ATOM 736 C C . ILE A 1 95 ? -0.176 1.626 -16.094 1.00 95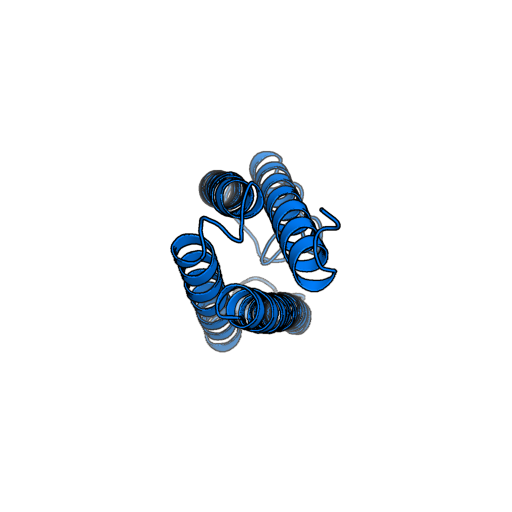.62 95 ILE A C 1
ATOM 738 O O . ILE A 1 95 ? 0.295 1.598 -17.226 1.00 95.62 95 ILE A O 1
ATOM 742 N N . ASN A 1 96 ? -0.842 0.585 -15.584 1.00 95.62 96 ASN A N 1
ATOM 743 C CA . ASN A 1 96 ? -0.978 -0.690 -16.293 1.00 95.62 96 ASN A CA 1
ATOM 744 C C . ASN A 1 96 ? -1.679 -0.564 -17.653 1.00 95.62 96 ASN A C 1
ATOM 746 O O . ASN A 1 96 ? -1.398 -1.350 -18.553 1.00 95.62 96 ASN A O 1
ATOM 750 N N . PHE A 1 97 ? -2.608 0.386 -17.795 1.00 96.94 97 PHE A N 1
ATOM 751 C CA . PHE A 1 97 ? -3.308 0.646 -19.052 1.00 96.94 97 PHE A CA 1
ATOM 752 C C . PHE A 1 97 ? -2.515 1.512 -20.031 1.00 96.94 97 PHE A C 1
ATOM 754 O O . PHE A 1 97 ? -2.707 1.376 -21.236 1.00 96.94 97 PHE A O 1
ATOM 761 N N . THR A 1 98 ? -1.698 2.441 -19.534 1.00 96.69 98 THR A N 1
ATOM 762 C CA . THR A 1 98 ? -1.107 3.504 -20.367 1.00 96.69 98 THR A CA 1
ATOM 763 C C . THR A 1 98 ? 0.374 3.311 -20.658 1.00 96.69 98 THR A C 1
ATOM 765 O O . THR A 1 98 ? 0.880 3.885 -21.619 1.00 96.69 98 THR A O 1
ATOM 768 N N . THR A 1 99 ? 1.082 2.513 -19.860 1.00 95.31 99 THR A N 1
ATOM 769 C CA . THR A 1 99 ? 2.504 2.245 -20.065 1.00 95.31 99 THR A CA 1
ATOM 770 C C . THR A 1 99 ? 2.722 1.184 -21.138 1.00 95.31 99 THR A C 1
ATOM 772 O O . THR A 1 99 ? 2.235 0.059 -21.036 1.00 95.31 99 THR A O 1
ATOM 775 N N . ASP A 1 100 ? 3.534 1.525 -22.138 1.00 94.56 100 ASP A N 1
ATOM 776 C CA . ASP A 1 100 ? 4.072 0.562 -23.095 1.00 94.56 100 ASP A CA 1
ATOM 777 C C . ASP A 1 100 ? 5.225 -0.228 -22.457 1.00 94.56 100 ASP A C 1
ATOM 779 O O . ASP A 1 100 ? 6.396 0.143 -22.539 1.00 94.56 100 ASP A O 1
ATOM 783 N N . PHE A 1 101 ? 4.889 -1.317 -21.765 1.00 92.81 101 PHE A N 1
ATOM 784 C CA . PHE A 1 101 ? 5.889 -2.176 -21.127 1.00 92.81 101 PHE A CA 1
ATOM 785 C C . PHE A 1 101 ? 6.799 -2.893 -22.133 1.00 92.81 101 PHE A C 1
ATOM 787 O O . PHE A 1 101 ? 7.952 -3.175 -21.803 1.00 92.81 101 PHE A O 1
ATOM 794 N N . ALA A 1 102 ? 6.326 -3.135 -23.361 1.00 91.12 102 ALA A N 1
ATOM 795 C CA . ALA A 1 102 ? 7.116 -3.803 -24.392 1.00 91.12 102 ALA A CA 1
ATOM 796 C C . ALA A 1 102 ? 8.305 -2.942 -24.848 1.00 91.12 102 ALA A C 1
ATOM 798 O O . ALA A 1 102 ? 9.351 -3.488 -25.198 1.00 91.12 102 ALA A O 1
ATOM 799 N N . ALA A 1 103 ? 8.185 -1.611 -24.764 1.00 93.06 103 ALA A N 1
ATOM 800 C CA . ALA A 1 103 ? 9.289 -0.686 -25.020 1.00 93.06 103 ALA A CA 1
ATOM 801 C C . ALA A 1 103 ? 10.441 -0.801 -24.001 1.00 93.06 103 ALA A C 1
ATOM 803 O O . ALA A 1 103 ? 11.571 -0.429 -24.316 1.00 93.06 103 ALA A O 1
ATOM 804 N N . TYR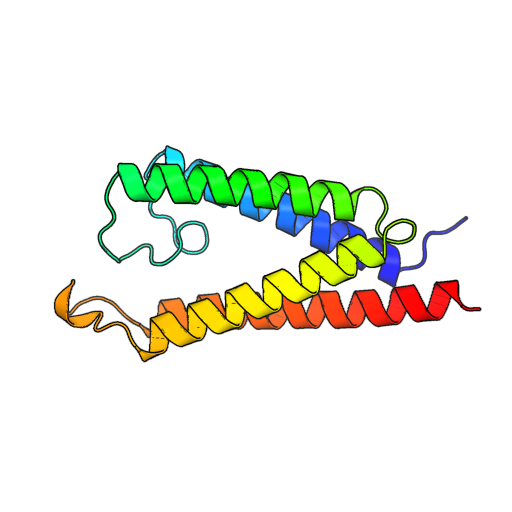 A 1 104 ? 10.182 -1.314 -22.792 1.00 90.88 104 TYR A N 1
ATOM 805 C CA . TYR A 1 104 ? 11.219 -1.551 -21.780 1.00 90.88 104 TYR A CA 1
ATOM 806 C C . TYR A 1 104 ? 11.844 -2.940 -21.908 1.00 90.88 104 TYR A C 1
ATOM 808 O O . TYR A 1 104 ? 13.059 -3.084 -21.785 1.00 90.88 104 TYR A O 1
ATOM 816 N N . SER A 1 105 ? 11.016 -3.963 -22.114 1.00 90.88 105 SER A N 1
ATOM 817 C CA . SER A 1 105 ? 11.451 -5.323 -22.426 1.00 90.88 105 SER A CA 1
ATOM 818 C C . SER A 1 105 ? 10.266 -6.146 -22.944 1.00 90.88 105 SER A C 1
ATOM 820 O O . SER A 1 105 ? 9.202 -6.130 -22.318 1.00 90.88 105 SER A O 1
ATOM 822 N N . PRO A 1 106 ? 10.435 -6.918 -24.034 1.00 89.06 106 PRO A N 1
ATOM 823 C CA . PRO A 1 106 ? 9.375 -7.773 -24.566 1.00 89.06 106 PRO A CA 1
ATOM 824 C C . PRO A 1 106 ? 8.990 -8.923 -23.619 1.00 89.06 106 PRO A C 1
ATOM 826 O O . PRO A 1 106 ? 7.899 -9.473 -23.747 1.00 89.06 106 PRO A O 1
ATOM 829 N N . ASP A 1 107 ? 9.846 -9.265 -22.652 1.00 90.88 107 ASP A N 1
ATOM 830 C CA . ASP A 1 107 ? 9.619 -10.366 -21.707 1.00 90.88 107 ASP A CA 1
ATOM 831 C C . ASP A 1 107 ? 8.765 -9.959 -20.490 1.00 90.88 107 ASP A C 1
ATOM 833 O O . ASP A 1 107 ? 8.428 -10.795 -19.642 1.00 90.88 107 ASP A O 1
ATOM 837 N N . ILE A 1 108 ? 8.411 -8.672 -20.371 1.00 91.88 108 ILE A N 1
ATOM 838 C CA . ILE A 1 108 ? 7.585 -8.179 -19.268 1.00 91.88 108 ILE A CA 1
ATOM 839 C C . ILE A 1 108 ? 6.158 -8.704 -19.418 1.00 91.88 108 ILE A C 1
ATOM 841 O O . ILE A 1 108 ? 5.410 -8.362 -20.335 1.00 91.88 108 ILE A O 1
ATOM 845 N N . ALA A 1 109 ? 5.740 -9.499 -18.440 1.00 91.50 109 ALA A N 1
ATOM 846 C CA . ALA A 1 109 ? 4.404 -10.064 -18.409 1.00 91.50 109 ALA A CA 1
ATOM 847 C C . ALA A 1 109 ? 3.454 -9.152 -17.617 1.00 91.50 109 ALA A C 1
ATOM 849 O O . ALA A 1 109 ? 3.297 -9.301 -16.404 1.00 91.50 109 ALA A O 1
ATOM 850 N N . VAL A 1 110 ? 2.776 -8.237 -18.319 1.00 92.25 110 VAL A N 1
ATOM 851 C CA . VAL A 1 110 ? 1.888 -7.202 -17.739 1.00 92.25 110 VAL A CA 1
ATOM 852 C C . VAL A 1 110 ? 0.816 -7.774 -16.798 1.00 92.25 110 VAL A C 1
ATOM 854 O O . VAL A 1 110 ? 0.412 -7.125 -15.832 1.00 92.25 110 VAL A O 1
ATOM 857 N N . TRP A 1 111 ? 0.378 -9.021 -17.013 1.00 92.31 111 TRP A N 1
ATOM 858 C CA . TRP A 1 111 ? -0.595 -9.682 -16.135 1.00 92.31 111 TRP A CA 1
ATOM 859 C C . TRP A 1 111 ? -0.120 -9.773 -14.672 1.00 92.31 111 TRP A C 1
ATOM 861 O O . TRP A 1 111 ? -0.951 -9.745 -13.765 1.00 92.31 111 TRP A O 1
ATOM 871 N N . LYS A 1 112 ? 1.198 -9.821 -14.418 1.00 91.75 112 LYS A N 1
ATOM 872 C CA . LYS A 1 112 ? 1.772 -9.812 -13.062 1.00 91.75 112 LYS A CA 1
ATOM 873 C C . LYS A 1 112 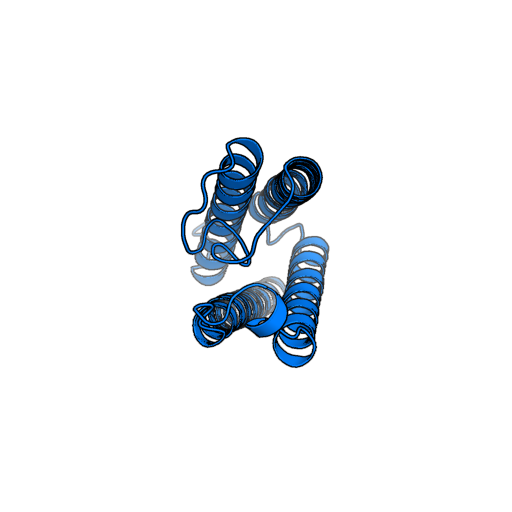? 1.437 -8.513 -12.321 1.00 91.75 112 LYS A C 1
ATOM 875 O O . LYS A 1 112 ? 1.120 -8.542 -11.132 1.00 91.75 112 LYS A O 1
ATOM 880 N N . PHE A 1 113 ? 1.448 -7.380 -13.021 1.00 92.25 113 PHE A N 1
ATOM 881 C CA . PHE A 1 113 ? 1.110 -6.073 -12.446 1.00 92.25 113 PHE A CA 1
ATOM 882 C C . PHE A 1 113 ? -0.392 -5.933 -12.211 1.00 92.25 113 PHE A C 1
ATOM 884 O O . PHE A 1 113 ? -0.822 -5.380 -11.194 1.00 92.25 113 PHE A O 1
ATOM 891 N N . TRP A 1 114 ? -1.201 -6.516 -13.099 1.00 94.75 114 TRP A N 1
ATOM 892 C CA . TRP A 1 114 ? -2.640 -6.646 -12.885 1.00 94.75 114 TRP A CA 1
ATOM 893 C C . TRP A 1 114 ? -2.966 -7.503 -11.664 1.00 94.75 114 TRP A C 1
ATOM 895 O O . TRP A 1 114 ? -3.816 -7.110 -10.868 1.00 94.75 114 TRP A O 1
ATOM 905 N N . ALA A 1 115 ? -2.252 -8.611 -11.453 1.00 93.56 115 ALA A N 1
ATOM 906 C CA . ALA A 1 115 ? -2.410 -9.435 -10.257 1.00 93.56 115 ALA A CA 1
ATOM 907 C C . ALA A 1 115 ? -2.083 -8.647 -8.974 1.00 93.56 115 ALA A C 1
ATOM 909 O O . ALA A 1 115 ? -2.854 -8.687 -8.014 1.00 93.56 115 ALA A O 1
ATOM 910 N N . GLN A 1 116 ? -1.000 -7.861 -8.969 1.00 91.31 116 GLN A N 1
ATOM 911 C CA . GLN A 1 116 ? -0.646 -6.997 -7.835 1.00 91.31 116 GLN A CA 1
ATOM 912 C C . GLN A 1 116 ? -1.697 -5.899 -7.589 1.00 91.31 116 GLN A C 1
ATOM 914 O O . GLN A 1 116 ? -2.073 -5.637 -6.445 1.00 91.31 116 GLN A O 1
ATOM 919 N N . THR A 1 117 ? -2.222 -5.297 -8.657 1.00 94.94 117 THR A N 1
ATOM 920 C CA . THR A 1 117 ? -3.278 -4.273 -8.580 1.00 94.94 117 THR A CA 1
ATOM 921 C C . THR A 1 117 ? -4.579 -4.861 -8.032 1.00 94.94 117 THR A C 1
ATOM 923 O O . THR A 1 117 ? -5.192 -4.280 -7.137 1.00 94.94 117 THR A O 1
ATOM 926 N N . ALA A 1 118 ? -4.973 -6.049 -8.502 1.00 95.50 118 ALA A N 1
ATOM 927 C CA . ALA A 1 118 ? -6.148 -6.767 -8.019 1.00 95.50 118 ALA A CA 1
ATOM 928 C C . ALA A 1 118 ? -6.011 -7.163 -6.543 1.00 95.50 118 ALA A C 1
ATOM 930 O O . ALA A 1 118 ? -6.952 -6.986 -5.772 1.00 95.50 118 ALA A O 1
ATOM 931 N N . MET A 1 119 ? -4.831 -7.628 -6.120 1.00 94.44 119 MET A N 1
ATOM 932 C CA . MET A 1 119 ? -4.544 -7.928 -4.714 1.00 94.44 119 MET A CA 1
ATOM 933 C C . MET A 1 119 ? -4.756 -6.695 -3.821 1.00 94.44 119 MET A C 1
ATOM 935 O O . MET A 1 119 ? -5.444 -6.785 -2.803 1.00 94.44 119 MET A O 1
ATOM 939 N N . LEU A 1 120 ? -4.221 -5.532 -4.213 1.00 94.00 120 LEU A N 1
ATOM 940 C CA . LEU A 1 120 ? -4.414 -4.281 -3.471 1.00 94.00 120 LEU A CA 1
ATOM 941 C C . LEU A 1 120 ? -5.876 -3.815 -3.480 1.00 94.00 120 LEU A C 1
ATOM 943 O O . LEU A 1 120 ? -6.367 -3.327 -2.460 1.00 94.00 120 LEU A O 1
ATOM 947 N N . ALA A 1 121 ? -6.597 -4.004 -4.587 1.00 97.62 121 ALA A N 1
ATOM 948 C CA . ALA A 1 121 ? -8.023 -3.702 -4.672 1.00 97.62 121 ALA A CA 1
ATOM 949 C C . ALA A 1 121 ? -8.847 -4.576 -3.711 1.00 97.62 121 ALA A C 1
ATOM 951 O O . ALA A 1 121 ? -9.653 -4.052 -2.943 1.00 97.62 121 ALA A O 1
ATOM 952 N N . ILE A 1 122 ? -8.598 -5.889 -3.688 1.00 98.06 122 ILE A N 1
ATOM 953 C CA . ILE A 1 122 ? -9.253 -6.835 -2.772 1.00 98.06 122 ILE A CA 1
ATOM 954 C C . ILE A 1 122 ? -8.951 -6.470 -1.316 1.00 98.06 122 ILE A C 1
ATOM 956 O O . ILE A 1 122 ? -9.870 -6.407 -0.498 1.00 98.06 122 ILE A O 1
ATOM 960 N N . LEU A 1 123 ? -7.692 -6.163 -0.991 1.00 96.56 123 LEU A N 1
ATOM 961 C CA . LEU A 1 123 ? -7.305 -5.732 0.353 1.00 96.56 123 LEU A CA 1
ATOM 962 C C . LEU A 1 123 ? -8.004 -4.425 0.759 1.00 96.56 123 LEU A C 1
ATOM 964 O O . LEU A 1 123 ? -8.477 -4.293 1.887 1.00 96.56 123 LEU A O 1
ATOM 968 N N . THR A 1 124 ? -8.119 -3.474 -0.167 1.00 97.38 124 THR A N 1
ATOM 969 C CA . THR A 1 124 ? -8.819 -2.204 0.067 1.00 97.38 124 THR A CA 1
ATOM 970 C C . THR A 1 124 ? -10.302 -2.444 0.349 1.00 97.38 124 THR A C 1
ATOM 972 O O . THR A 1 124 ? -10.831 -1.929 1.334 1.00 97.38 124 THR A O 1
ATOM 975 N N . LEU A 1 125 ? -10.966 -3.287 -0.451 1.00 98.31 125 LEU A N 1
ATOM 976 C CA . LEU A 1 125 ? -12.361 -3.681 -0.232 1.00 98.31 125 LEU A CA 1
ATOM 977 C C . LEU A 1 125 ? -12.548 -4.390 1.114 1.00 98.31 125 LEU A C 1
ATOM 979 O O . LEU A 1 125 ? -13.501 -4.098 1.838 1.00 98.31 125 LEU A O 1
ATOM 983 N N . TRP A 1 126 ? -11.622 -5.272 1.485 1.00 98.00 126 TRP A N 1
ATOM 984 C CA . TRP A 1 126 ? -11.630 -5.949 2.779 1.00 98.00 126 TRP A CA 1
ATOM 985 C C . TRP A 1 126 ? -11.569 -4.955 3.948 1.00 98.00 126 TRP A C 1
ATOM 9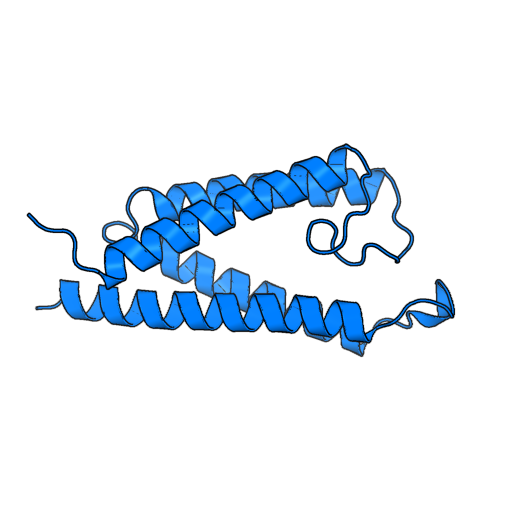87 O O . TRP A 1 126 ? -12.411 -5.002 4.849 1.00 98.00 126 TRP A O 1
ATOM 997 N N . ILE A 1 127 ? -10.646 -3.989 3.902 1.00 97.12 127 ILE A N 1
ATOM 998 C CA . ILE A 1 127 ? -10.539 -2.929 4.917 1.00 97.12 127 ILE A CA 1
ATOM 999 C C . ILE A 1 127 ? -11.817 -2.079 4.955 1.00 97.12 127 ILE A C 1
ATOM 1001 O O . ILE A 1 127 ? -12.293 -1.746 6.039 1.00 97.12 127 ILE A O 1
ATOM 1005 N N . MET A 1 128 ? -12.420 -1.764 3.803 1.00 97.62 128 MET A N 1
ATOM 1006 C CA . MET A 1 128 ? -13.692 -1.031 3.736 1.00 97.62 128 MET A CA 1
ATOM 1007 C C . MET A 1 128 ? -14.841 -1.783 4.416 1.00 97.62 128 MET A C 1
ATOM 1009 O O . MET A 1 128 ? -15.632 -1.166 5.135 1.00 97.62 128 MET A O 1
ATOM 1013 N N . VAL A 1 129 ? -14.943 -3.098 4.204 1.00 97.44 129 VAL A N 1
ATOM 1014 C CA . VAL A 1 129 ? -15.953 -3.944 4.855 1.00 97.44 129 VAL A CA 1
ATOM 1015 C C . VAL A 1 129 ? -15.749 -3.934 6.367 1.00 97.44 129 VAL A C 1
ATOM 1017 O O . VAL A 1 129 ? -16.684 -3.616 7.104 1.00 97.44 129 VAL A O 1
ATOM 1020 N N . LEU A 1 130 ? -14.526 -4.193 6.835 1.00 95.94 130 LEU A N 1
ATOM 1021 C CA . LEU A 1 130 ? -14.207 -4.174 8.263 1.00 95.94 130 LEU A CA 1
ATOM 1022 C C . LEU A 1 130 ? -14.470 -2.802 8.894 1.00 95.94 130 LEU A C 1
ATOM 1024 O O . LEU A 1 130 ? -15.094 -2.725 9.949 1.00 95.94 130 LEU A O 1
ATOM 1028 N N . TYR A 1 131 ? -14.079 -1.716 8.224 1.00 95.19 131 TYR A N 1
ATOM 1029 C CA . TYR A 1 131 ? -14.353 -0.347 8.661 1.00 95.19 131 TYR A CA 1
ATOM 1030 C C . TYR A 1 131 ? -15.853 -0.089 8.842 1.00 95.19 131 TYR A C 1
ATOM 1032 O O . TYR A 1 131 ? -16.264 0.459 9.865 1.00 95.19 131 TYR A O 1
ATOM 1040 N N . ARG A 1 132 ? -16.689 -0.509 7.883 1.00 95.31 132 ARG A N 1
ATOM 1041 C CA . ARG A 1 132 ? -18.152 -0.367 7.987 1.00 95.31 132 ARG A CA 1
ATOM 1042 C C . ARG A 1 132 ? -18.718 -1.164 9.161 1.00 95.31 132 ARG A C 1
ATOM 1044 O O . ARG A 1 132 ? -19.534 -0.632 9.908 1.00 95.31 132 ARG A O 1
ATOM 1051 N N . LEU A 1 133 ? -18.272 -2.408 9.346 1.00 93.06 133 LEU A N 1
ATOM 1052 C CA . LEU A 1 133 ? -18.719 -3.260 10.454 1.00 93.06 133 LEU A CA 1
ATOM 1053 C C . LEU A 1 133 ? -18.353 -2.660 11.816 1.00 93.06 133 LEU A C 1
ATOM 1055 O O . LEU A 1 133 ? -19.194 -2.608 12.709 1.00 93.06 133 LEU A O 1
ATOM 1059 N N . VAL A 1 134 ? -17.126 -2.160 11.949 1.00 90.81 134 VAL A N 1
ATOM 1060 C CA . VAL A 1 134 ? -16.621 -1.518 13.168 1.00 90.81 134 VAL A CA 1
ATOM 1061 C C . VAL A 1 134 ? -17.364 -0.209 13.456 1.00 90.81 134 VAL A C 1
ATOM 1063 O O . VAL A 1 134 ? -17.819 0.008 14.578 1.00 90.81 134 VAL A O 1
ATOM 1066 N N . ARG A 1 135 ? -17.568 0.642 12.442 1.00 89.94 135 ARG A N 1
ATOM 1067 C CA . ARG A 1 135 ? -18.313 1.904 12.584 1.00 89.94 135 ARG A CA 1
ATOM 1068 C C . ARG A 1 135 ? -19.745 1.678 13.071 1.00 89.94 135 ARG A C 1
ATOM 1070 O O . ARG A 1 135 ? -20.203 2.401 13.948 1.00 89.94 135 ARG A O 1
ATOM 1077 N N . ASN A 1 136 ? -20.440 0.683 12.520 1.00 86.88 136 ASN A N 1
ATOM 1078 C CA . ASN A 1 136 ? -21.827 0.387 12.886 1.00 86.88 136 ASN A CA 1
ATOM 1079 C C . ASN A 1 136 ? -21.963 -0.152 14.320 1.00 86.88 136 ASN A C 1
ATOM 1081 O O . ASN A 1 136 ? -23.031 -0.031 14.912 1.00 86.88 136 ASN A O 1
ATOM 1085 N N . GLN A 1 137 ? -20.903 -0.749 14.876 1.00 80.38 137 GLN A N 1
ATOM 1086 C CA . GLN A 1 137 ? -20.876 -1.202 16.269 1.00 80.38 137 GLN A CA 1
ATOM 1087 C C . GLN A 1 137 ? -20.702 -0.041 17.251 1.00 80.38 137 GLN A C 1
ATOM 1089 O O . GLN A 1 137 ? -21.336 -0.056 18.293 1.00 80.38 137 GLN A O 1
ATOM 1094 N N . GLY A 1 138 ? -19.902 0.977 16.914 1.00 68.25 138 GLY A N 1
ATOM 1095 C CA . GLY A 1 138 ? -19.691 2.149 17.777 1.00 68.25 138 GLY A CA 1
ATOM 1096 C C . GLY A 1 138 ? -20.855 3.150 17.820 1.00 68.25 138 GLY A C 1
ATOM 1097 O O . GLY A 1 138 ? -20.774 4.133 18.547 1.00 68.25 138 GLY A O 1
ATOM 1098 N N . GLN A 1 139 ? -21.906 2.939 17.022 1.00 58.97 139 GLN A N 1
ATOM 1099 C CA . GLN A 1 139 ? -23.131 3.754 17.020 1.00 58.97 139 GLN A CA 1
ATOM 1100 C C . GLN A 1 139 ? -24.302 3.101 17.776 1.00 58.97 139 GLN A C 1
ATOM 1102 O O . GLN A 1 139 ? -25.380 3.689 17.827 1.00 58.97 139 GLN A O 1
ATOM 1107 N N . ARG A 1 140 ? -24.111 1.887 18.305 1.00 54.72 140 ARG A N 1
ATOM 1108 C CA . ARG A 1 140 ? -25.065 1.189 19.176 1.00 54.72 140 ARG A CA 1
ATOM 1109 C C . ARG A 1 140 ? -24.627 1.329 20.623 1.00 54.72 140 ARG A C 1
ATOM 1111 O O . ARG A 1 140 ? -25.535 1.405 21.473 1.00 54.72 140 ARG A O 1
#

Foldseek 3Di:
DDDDPLLVVLLVLLLVLLVLLQLLLVCLQVVPLDQSSDQLSVFDDDNVVSNVSSVVSNVSSVLSNVCSVGVLVPVVSLVVNLVVLVVVLVVLVVCLVPDPRVVRPVPRDSVSSVVSSVVSVVSSVSSVVSSVVSVVVVVD

Sequence (140 aa):
MTEHLPHRLLKITLWSLAAYFLLISLAHISGTKLPLLFVYFDVPSTVYQDRIISFFALGWAFFVATGAKDPLSNLALVRALIASALGAVAVLAYINFTTDFAAYSPDIAVWKFWAQTAMLAILTLWIMVLYRLVRNQGQR

Secondary structure (DSSP, 8-state):
----HHHHHHHHHHHHHHHHHHHHHHHHHTT---TTTSTTTTS---HHHHHHHHHHHHHHHHHHHHHHH-TTTTHHHHHHHHHHHHHHHHHHHHHHHH--GGGT-TT--THHHHHHHHHHHHHHHHHHHHHHHHHHHTT-

pLDDT: mean 92.38, std 8.32, range [48.97, 98.31]

Radius of gyration: 16.71 Å; chains: 1; bounding box: 44×20×53 Å